Protein AF-A0A6G3ZJP0-F1 (afdb_monomer_lite)

Radius of gyration: 27.13 Å; chains: 1; bounding box: 40×70×96 Å

Structure (mmCIF, N/CA/C/O backbone):
data_AF-A0A6G3ZJP0-F1
#
_entry.id   AF-A0A6G3ZJP0-F1
#
loop_
_atom_site.group_PDB
_atom_site.id
_atom_site.type_symbol
_atom_site.label_atom_id
_atom_site.label_alt_id
_atom_site.label_comp_id
_atom_site.label_asym_id
_atom_site.label_entity_id
_atom_site.label_seq_id
_atom_site.pdbx_PDB_ins_code
_atom_site.Cartn_x
_atom_site.Cartn_y
_atom_site.C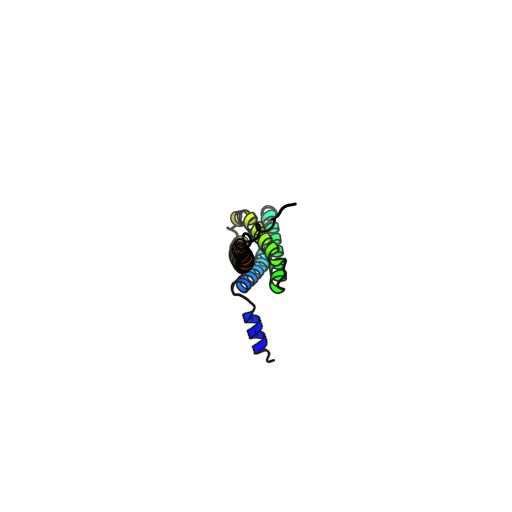artn_z
_atom_site.occupancy
_atom_site.B_iso_or_equiv
_atom_site.auth_seq_id
_atom_site.auth_comp_id
_atom_site.auth_asym_id
_atom_site.auth_atom_id
_atom_site.pdbx_PDB_model_num
ATOM 1 N N . MET A 1 1 ? 20.447 -20.939 -24.337 1.00 54.06 1 MET A N 1
ATOM 2 C CA . MET A 1 1 ? 20.729 -19.846 -23.381 1.00 54.06 1 MET A CA 1
ATOM 3 C C . MET A 1 1 ? 20.797 -20.472 -21.999 1.00 54.06 1 MET A C 1
ATOM 5 O O . MET A 1 1 ? 19.947 -21.298 -21.705 1.00 54.06 1 MET A O 1
ATOM 9 N N . THR A 1 2 ? 21.835 -20.203 -21.207 1.00 69.56 2 THR A N 1
ATOM 10 C CA . THR A 1 2 ? 21.949 -20.750 -19.845 1.00 69.56 2 THR A CA 1
ATOM 11 C C . THR A 1 2 ? 21.013 -19.981 -18.911 1.00 69.56 2 THR A C 1
ATOM 13 O O . THR A 1 2 ? 20.932 -18.761 -19.019 1.00 69.56 2 THR A O 1
ATOM 16 N N . HIS A 1 3 ? 20.322 -20.674 -17.999 1.00 66.88 3 HIS A N 1
ATOM 17 C CA . HIS A 1 3 ? 19.368 -20.072 -17.048 1.00 66.88 3 HIS A CA 1
ATOM 18 C C . HIS A 1 3 ? 19.929 -18.844 -16.314 1.00 66.88 3 HIS A C 1
ATOM 20 O O . HIS A 1 3 ? 19.226 -17.859 -16.128 1.00 66.88 3 HIS A O 1
ATOM 26 N N . HIS A 1 4 ? 21.224 -18.860 -15.996 1.00 66.44 4 HIS A N 1
ATOM 27 C CA . HIS A 1 4 ? 21.926 -17.743 -15.365 1.00 66.44 4 HIS A CA 1
ATOM 28 C C . HIS A 1 4 ? 21.920 -16.448 -16.198 1.00 66.44 4 HIS A C 1
ATOM 30 O O . HIS A 1 4 ? 21.795 -15.361 -15.651 1.00 66.44 4 HIS A O 1
ATOM 36 N N . ARG A 1 5 ? 22.011 -16.554 -17.530 1.00 65.88 5 ARG A N 1
ATOM 37 C CA . ARG A 1 5 ? 22.044 -15.395 -18.434 1.00 65.88 5 ARG A CA 1
ATOM 38 C C . ARG A 1 5 ? 20.662 -14.762 -18.612 1.00 65.88 5 ARG A C 1
ATOM 40 O O . ARG A 1 5 ? 20.565 -13.557 -18.779 1.00 65.88 5 ARG A O 1
ATOM 47 N N . VAL A 1 6 ? 19.615 -15.589 -18.558 1.00 67.25 6 VAL A N 1
ATOM 48 C CA . VAL A 1 6 ? 18.217 -15.130 -18.572 1.00 67.25 6 VAL A CA 1
ATOM 49 C C . VAL A 1 6 ? 17.883 -14.426 -17.255 1.00 67.25 6 VAL A C 1
ATOM 51 O O . VAL A 1 6 ? 17.295 -13.354 -17.292 1.00 67.25 6 VAL A O 1
ATOM 54 N N . GLY A 1 7 ? 18.334 -14.966 -16.115 1.00 66.25 7 GLY A N 1
ATOM 55 C CA . GLY A 1 7 ? 18.185 -14.309 -14.810 1.00 66.25 7 GLY A CA 1
ATOM 56 C C . GLY A 1 7 ? 18.853 -12.932 -14.753 1.00 66.25 7 GLY A C 1
ATOM 57 O O . GLY A 1 7 ? 18.216 -11.966 -14.364 1.00 66.25 7 GLY A O 1
ATOM 58 N N . GLN A 1 8 ? 20.090 -12.814 -15.247 1.00 64.75 8 GLN A N 1
ATOM 59 C CA . GLN A 1 8 ? 20.805 -11.529 -15.283 1.00 64.75 8 GLN A CA 1
ATOM 60 C C . GLN A 1 8 ? 20.166 -10.484 -16.212 1.00 64.75 8 GLN A C 1
ATOM 62 O O . GLN A 1 8 ? 20.228 -9.296 -15.915 1.00 64.75 8 GLN A O 1
ATOM 67 N N . GLN A 1 9 ? 19.571 -10.897 -17.339 1.00 61.88 9 GLN A N 1
ATOM 68 C CA . GLN A 1 9 ? 18.828 -9.966 -18.199 1.00 61.88 9 GLN A CA 1
ATOM 69 C C . GLN A 1 9 ? 17.538 -9.490 -17.525 1.00 61.88 9 GLN A C 1
ATOM 71 O O . GLN A 1 9 ? 17.262 -8.297 -17.547 1.00 61.88 9 GLN A O 1
ATOM 76 N N . PHE A 1 10 ? 16.802 -10.394 -16.877 1.00 61.66 10 PHE A N 1
ATOM 77 C CA . PHE A 1 10 ? 15.583 -10.051 -16.143 1.00 61.66 10 PHE A CA 1
ATOM 78 C C . PHE A 1 10 ? 15.859 -9.075 -14.985 1.00 61.66 10 PHE A C 1
ATOM 80 O O . PHE A 1 10 ? 15.186 -8.059 -14.863 1.00 61.66 10 PHE A O 1
ATOM 87 N N . GLU A 1 11 ? 16.912 -9.314 -14.196 1.00 61.06 11 GLU A N 1
ATOM 88 C CA . GLU A 1 11 ? 17.342 -8.396 -13.126 1.00 61.06 11 GLU A CA 1
ATOM 89 C C . GLU A 1 11 ? 17.743 -7.012 -13.660 1.00 61.06 11 GLU A C 1
ATOM 91 O O . GLU A 1 11 ? 17.529 -6.010 -12.988 1.00 61.06 11 GLU A O 1
ATOM 96 N N . SER A 1 12 ? 18.298 -6.932 -14.874 1.00 62.62 12 SER A N 1
ATOM 97 C CA . SER A 1 12 ? 18.667 -5.649 -15.489 1.00 62.62 12 SER A CA 1
ATOM 98 C C . SER A 1 12 ? 17.478 -4.843 -16.024 1.00 62.62 12 SER A C 1
ATOM 100 O O . SER A 1 12 ? 17.621 -3.645 -16.263 1.00 62.62 12 SER A O 1
ATOM 102 N N . GLU A 1 13 ? 16.325 -5.489 -16.220 1.00 70.75 13 GLU A N 1
ATOM 103 C CA . GLU A 1 13 ? 15.079 -4.851 -16.662 1.00 70.75 13 GLU A CA 1
ATOM 104 C C . GLU A 1 13 ? 14.267 -4.285 -15.481 1.00 70.75 13 GLU A C 1
ATOM 106 O O . GLU A 1 13 ? 13.439 -3.398 -15.681 1.00 70.75 13 GLU A O 1
ATOM 111 N N . MET A 1 14 ? 14.537 -4.728 -14.245 1.00 80.00 14 MET A N 1
ATOM 112 C CA . MET A 1 14 ? 13.921 -4.181 -13.033 1.00 80.00 14 MET A CA 1
ATOM 113 C C . MET A 1 14 ? 14.740 -3.008 -12.487 1.00 80.00 14 MET A C 1
ATOM 115 O O . MET A 1 14 ? 15.836 -3.187 -11.952 1.00 80.00 14 MET A O 1
ATOM 119 N N . THR A 1 15 ? 14.214 -1.786 -12.597 1.00 88.69 15 THR A N 1
ATOM 120 C CA . THR A 1 15 ? 14.869 -0.625 -11.979 1.00 88.69 15 THR A CA 1
ATOM 121 C C . THR A 1 15 ? 14.774 -0.702 -10.449 1.00 88.69 15 THR A C 1
ATOM 123 O O . THR A 1 15 ? 13.831 -1.299 -9.925 1.00 88.69 15 THR A O 1
ATOM 126 N N . PRO A 1 16 ? 15.707 -0.086 -9.700 1.00 91.62 16 PRO A N 1
ATOM 127 C CA . PRO A 1 16 ? 15.631 -0.052 -8.239 1.00 91.62 16 PRO A CA 1
ATOM 128 C C . PRO A 1 16 ? 14.298 0.493 -7.714 1.00 91.62 16 PRO A C 1
ATOM 130 O O . PRO A 1 16 ? 13.749 -0.054 -6.766 1.00 91.62 16 PRO A O 1
ATOM 133 N N . GLU A 1 17 ? 13.747 1.523 -8.362 1.00 93.38 17 GLU A N 1
ATOM 134 C CA . GLU A 1 17 ? 12.461 2.126 -7.993 1.00 93.38 17 GLU A CA 1
ATOM 135 C C . GLU A 1 17 ? 11.290 1.167 -8.236 1.00 93.38 17 GLU A C 1
ATOM 137 O O . GLU A 1 17 ? 10.337 1.146 -7.461 1.00 93.38 17 GLU A O 1
ATOM 142 N N . LEU A 1 18 ? 11.362 0.355 -9.297 1.00 92.75 18 LEU A N 1
ATOM 143 C CA . LEU A 1 18 ? 10.363 -0.668 -9.593 1.00 92.75 18 LEU A CA 1
ATOM 144 C C . LEU A 1 18 ? 10.360 -1.755 -8.517 1.00 92.75 18 LEU A C 1
ATOM 146 O O . LEU A 1 18 ? 9.300 -2.137 -8.026 1.00 92.75 18 LEU A O 1
ATOM 150 N N . THR A 1 19 ? 11.549 -2.234 -8.150 1.00 93.62 19 THR A N 1
ATOM 151 C CA . THR A 1 19 ? 11.727 -3.238 -7.097 1.00 93.62 19 THR A CA 1
ATOM 152 C C . THR A 1 19 ? 11.245 -2.706 -5.750 1.00 93.62 19 THR A C 1
ATOM 154 O O . THR A 1 19 ? 10.452 -3.372 -5.095 1.00 93.62 19 THR A O 1
ATOM 157 N N . GLU A 1 20 ? 11.64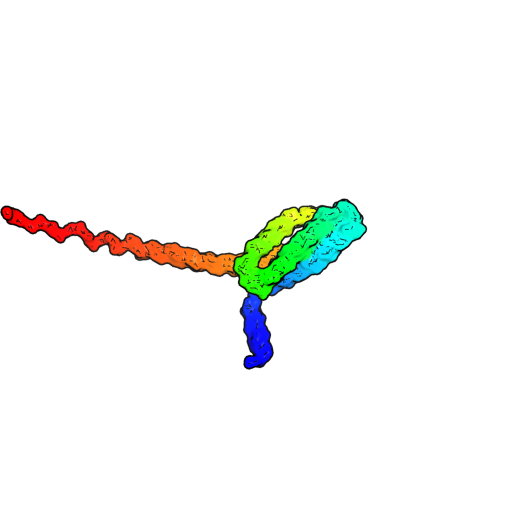5 -1.486 -5.371 1.00 95.69 20 GLU A N 1
ATOM 158 C CA . GLU A 1 20 ? 11.220 -0.848 -4.116 1.00 95.69 20 GLU A CA 1
ATOM 159 C C . GLU A 1 20 ? 9.691 -0.703 -4.048 1.00 95.69 20 GLU A C 1
ATOM 161 O O . GLU A 1 20 ? 9.089 -0.978 -3.010 1.00 95.69 20 GLU A O 1
ATOM 166 N N . ALA A 1 21 ? 9.046 -0.312 -5.152 1.00 96.06 21 ALA A N 1
ATOM 167 C CA . ALA A 1 21 ? 7.593 -0.205 -5.215 1.00 96.06 21 ALA A CA 1
ATOM 168 C C . ALA A 1 21 ? 6.904 -1.571 -5.077 1.00 96.06 21 ALA A C 1
ATOM 170 O O . ALA A 1 21 ? 5.964 -1.690 -4.296 1.00 96.06 21 ALA A O 1
ATOM 171 N N . LEU A 1 22 ? 7.376 -2.603 -5.787 1.00 96.44 22 LEU A N 1
ATOM 172 C CA . LEU A 1 22 ? 6.819 -3.959 -5.699 1.00 96.44 22 LEU A CA 1
ATOM 173 C C . LEU A 1 22 ? 6.937 -4.536 -4.284 1.00 96.44 22 LEU A C 1
ATOM 175 O O . LEU A 1 22 ? 5.941 -4.994 -3.739 1.00 96.44 22 LEU A O 1
ATOM 179 N N . GLU A 1 23 ? 8.119 -4.453 -3.669 1.00 96.94 23 GLU A N 1
ATOM 180 C CA . GLU A 1 23 ? 8.335 -4.915 -2.291 1.00 96.94 23 GLU A CA 1
ATOM 181 C C . GLU A 1 23 ? 7.473 -4.140 -1.282 1.00 96.94 23 GLU A C 1
ATOM 183 O O . GLU A 1 23 ? 6.981 -4.704 -0.304 1.00 96.94 23 GLU A O 1
ATOM 188 N N . SER A 1 24 ? 7.263 -2.841 -1.516 1.00 98.31 24 SER A N 1
ATOM 189 C CA . SER A 1 24 ? 6.418 -2.025 -0.641 1.00 98.31 24 SER A CA 1
ATOM 190 C C . SER A 1 24 ? 4.933 -2.359 -0.790 1.00 98.31 24 SER A C 1
ATOM 192 O O . SER A 1 24 ? 4.217 -2.359 0.211 1.00 98.31 24 SER A O 1
ATOM 194 N N . PHE A 1 25 ? 4.453 -2.653 -2.004 1.00 98.62 25 PHE A N 1
ATOM 195 C CA . PHE A 1 25 ? 3.066 -3.072 -2.210 1.00 98.62 25 PHE A CA 1
ATOM 196 C C . PHE A 1 25 ? 2.785 -4.443 -1.594 1.00 98.62 25 PHE A C 1
ATOM 198 O O . PHE A 1 25 ? 1.780 -4.559 -0.896 1.00 98.62 25 PHE A O 1
ATOM 205 N N . ASP A 1 26 ? 3.691 -5.410 -1.747 1.00 98.25 26 ASP A N 1
ATOM 206 C CA . ASP A 1 26 ? 3.580 -6.746 -1.134 1.00 98.25 26 ASP A CA 1
ATOM 207 C C . ASP A 1 26 ? 3.440 -6.627 0.387 1.00 98.25 26 ASP A C 1
ATOM 209 O O . ASP A 1 26 ? 2.492 -7.133 0.994 1.00 98.25 26 ASP A O 1
ATOM 213 N N . ARG A 1 27 ? 4.292 -5.796 1.003 1.00 98.56 27 ARG A N 1
ATOM 214 C CA . ARG A 1 27 ? 4.194 -5.486 2.433 1.00 98.56 27 ARG A CA 1
ATOM 215 C C . ARG A 1 27 ? 2.857 -4.843 2.813 1.00 98.56 27 ARG A C 1
ATOM 217 O O . ARG A 1 27 ? 2.311 -5.165 3.868 1.00 98.56 27 ARG A O 1
ATOM 224 N N . VAL A 1 28 ? 2.344 -3.901 2.017 1.00 98.88 28 VAL A N 1
ATOM 225 C CA . VAL A 1 28 ? 1.053 -3.255 2.308 1.00 98.88 28 VAL A CA 1
ATOM 226 C C . VAL A 1 28 ? -0.089 -4.259 2.231 1.00 98.88 28 VAL A C 1
ATOM 228 O O . VAL A 1 28 ? -0.937 -4.219 3.116 1.00 98.88 28 VAL A O 1
ATOM 231 N N . VAL A 1 29 ? -0.104 -5.159 1.243 1.00 98.88 29 VAL A N 1
ATOM 232 C CA . VAL A 1 29 ? -1.120 -6.219 1.139 1.00 98.88 29 VAL A CA 1
ATOM 233 C C . VAL A 1 29 ? -1.151 -7.035 2.429 1.00 98.88 29 VAL A C 1
ATOM 235 O O . VAL A 1 29 ? -2.175 -7.061 3.110 1.00 98.88 29 VAL A O 1
ATOM 238 N N . GLU A 1 30 ? -0.016 -7.617 2.822 1.00 98.56 30 GLU A N 1
ATOM 239 C CA . GLU A 1 30 ? 0.046 -8.499 3.992 1.00 98.56 30 GLU A CA 1
ATOM 240 C C . GLU A 1 30 ? -0.362 -7.788 5.291 1.00 98.56 30 GLU A C 1
ATOM 242 O O . GLU A 1 30 ? -1.166 -8.295 6.082 1.00 98.56 30 GLU A O 1
ATOM 247 N N . ILE A 1 31 ? 0.195 -6.599 5.533 1.00 98.75 31 ILE A N 1
ATOM 248 C CA . ILE A 1 31 ? 0.000 -5.887 6.798 1.00 98.75 31 ILE A CA 1
ATOM 249 C C . ILE A 1 31 ? -1.388 -5.250 6.880 1.00 98.75 31 ILE A C 1
ATOM 251 O O . ILE A 1 31 ? -1.993 -5.259 7.955 1.00 98.75 31 ILE A O 1
ATOM 255 N N . ALA A 1 32 ? -1.915 -4.712 5.778 1.00 98.81 32 ALA A N 1
ATOM 256 C CA . ALA A 1 32 ? -3.228 -4.081 5.782 1.00 98.81 32 ALA A CA 1
ATOM 257 C C . ALA A 1 32 ? -4.354 -5.123 5.886 1.00 98.81 32 ALA A C 1
ATOM 259 O O . ALA A 1 32 ? -5.276 -4.911 6.673 1.00 98.81 32 ALA A O 1
ATOM 260 N N . GLU A 1 33 ? -4.255 -6.279 5.218 1.00 98.81 33 GLU A N 1
ATOM 261 C CA . GLU A 1 33 ? -5.207 -7.388 5.416 1.00 98.81 33 GLU A CA 1
ATOM 262 C C . GLU A 1 33 ? -5.216 -7.851 6.879 1.00 98.81 33 GLU A C 1
ATOM 264 O O . GLU A 1 33 ? -6.268 -7.934 7.519 1.00 98.81 33 GLU A O 1
ATOM 269 N N . TRP A 1 34 ? -4.032 -8.050 7.465 1.00 98.75 34 TRP A N 1
ATOM 270 C CA . TRP A 1 34 ? -3.917 -8.401 8.878 1.00 98.75 34 TRP A CA 1
ATOM 271 C C . TRP A 1 34 ? -4.510 -7.327 9.805 1.00 98.75 34 TRP A C 1
ATOM 273 O O . TRP A 1 34 ? -5.189 -7.639 10.790 1.00 98.75 34 TRP A O 1
ATOM 283 N N . CYS A 1 35 ? -4.279 -6.049 9.509 1.00 98.88 35 CYS A N 1
ATOM 284 C CA . CYS A 1 35 ? -4.829 -4.947 10.288 1.00 98.88 35 CYS A CA 1
ATOM 285 C C . CYS A 1 35 ? -6.352 -4.866 10.182 1.00 98.88 35 CYS A C 1
ATOM 287 O O . CYS A 1 35 ? -7.006 -4.611 11.198 1.00 98.88 35 CYS A O 1
ATOM 289 N N . ALA A 1 36 ? -6.921 -5.117 9.001 1.00 98.88 36 ALA A N 1
ATOM 290 C CA . ALA A 1 36 ? -8.362 -5.184 8.802 1.00 98.88 36 ALA A CA 1
ATOM 291 C C . ALA A 1 36 ? -8.987 -6.255 9.706 1.00 98.88 36 ALA A C 1
ATOM 293 O O . ALA A 1 36 ? -9.888 -5.938 10.490 1.00 98.88 36 ALA A O 1
ATOM 294 N N . ASP A 1 37 ? -8.424 -7.467 9.713 1.00 98.81 37 ASP A N 1
ATOM 295 C CA . ASP A 1 37 ? -8.856 -8.558 10.594 1.00 98.81 37 ASP A CA 1
ATOM 296 C C . ASP A 1 37 ? -8.802 -8.153 12.077 1.00 98.81 37 ASP A C 1
ATOM 298 O O . ASP A 1 37 ? -9.767 -8.339 12.828 1.00 98.81 37 ASP A O 1
ATOM 302 N N . LYS A 1 38 ? -7.705 -7.522 12.519 1.00 98.75 38 LYS A N 1
ATOM 303 C CA . LYS A 1 38 ? -7.566 -7.050 13.911 1.00 98.75 38 LYS A CA 1
ATOM 304 C C . LYS A 1 38 ? -8.511 -5.915 14.272 1.00 98.75 38 LYS A C 1
ATOM 306 O O . LYS A 1 38 ? -8.999 -5.858 15.407 1.00 98.75 38 LYS A O 1
ATOM 311 N N . CYS A 1 39 ? -8.825 -5.041 13.325 1.00 98.62 39 CYS A N 1
ATOM 312 C CA . CYS A 1 39 ? -9.842 -4.016 13.502 1.00 98.62 39 CYS A CA 1
ATOM 313 C C . CYS A 1 39 ? -11.235 -4.646 13.663 1.00 98.62 39 CYS A C 1
ATOM 315 O O . CYS A 1 39 ? -11.963 -4.267 14.580 1.00 98.62 39 CYS A O 1
ATOM 317 N N . ILE A 1 40 ? -11.582 -5.647 12.849 1.00 98.56 40 ILE A N 1
ATOM 318 C CA . ILE A 1 40 ? -12.859 -6.372 12.943 1.00 98.56 40 ILE A CA 1
ATOM 319 C C . ILE A 1 40 ? -12.995 -7.073 14.304 1.00 98.56 40 ILE A C 1
ATOM 321 O O . ILE A 1 40 ? -14.023 -6.924 14.969 1.00 98.56 40 ILE A O 1
ATOM 325 N N . GLU A 1 41 ? -11.950 -7.771 14.761 1.00 98.38 41 GLU A N 1
ATOM 326 C CA . GLU A 1 41 ? -11.909 -8.418 16.085 1.00 98.38 41 GLU A CA 1
ATOM 327 C C . GLU A 1 41 ? -12.090 -7.417 17.242 1.00 98.38 41 GLU A C 1
ATOM 329 O O . GLU A 1 41 ? -12.668 -7.752 18.279 1.00 98.38 41 GLU A O 1
ATOM 334 N N . SER A 1 42 ? -11.615 -6.181 17.070 1.00 97.06 42 SER A N 1
ATOM 335 C CA . SER A 1 42 ? -11.646 -5.136 18.097 1.00 97.06 42 SER A CA 1
ATOM 336 C C . SER A 1 42 ? -13.025 -4.486 18.276 1.00 97.06 42 SER A C 1
ATOM 338 O O . SER A 1 42 ? -13.269 -3.868 19.315 1.00 97.06 42 SER A O 1
ATOM 340 N N . GLY A 1 43 ? -13.941 -4.631 17.312 1.00 97.19 43 GLY A N 1
ATOM 341 C CA . GLY A 1 43 ? -15.334 -4.184 17.418 1.00 97.19 43 GLY A CA 1
ATOM 342 C C . GLY A 1 43 ? -15.712 -2.980 16.539 1.00 97.19 43 GLY A C 1
ATOM 343 O O . GLY A 1 43 ? -14.893 -2.443 15.791 1.00 97.19 43 GLY A O 1
ATOM 344 N N . PRO A 1 44 ? -16.982 -2.531 16.606 1.00 97.69 44 PRO A N 1
ATOM 345 C CA . PRO A 1 44 ? -17.572 -1.607 15.631 1.00 97.69 44 PRO A CA 1
ATOM 346 C C . PRO A 1 44 ? -16.909 -0.224 15.578 1.00 97.69 44 PRO A C 1
ATOM 348 O O . PRO A 1 44 ? -16.984 0.448 14.553 1.00 97.69 44 PRO A O 1
ATOM 351 N N . GLN A 1 45 ? -16.235 0.203 16.646 1.00 97.44 45 GLN A N 1
ATOM 352 C CA . GLN A 1 45 ? -15.482 1.457 16.685 1.00 97.44 45 GLN A CA 1
ATOM 353 C C . GLN A 1 45 ? -14.276 1.477 15.734 1.00 97.44 45 GLN A C 1
ATOM 355 O O . GLN A 1 45 ? -13.772 2.551 15.432 1.00 97.44 45 GLN A O 1
ATOM 360 N N . MET A 1 46 ? -13.826 0.311 15.259 1.00 98.50 46 MET A N 1
ATOM 361 C CA . MET A 1 46 ? -12.707 0.169 14.322 1.00 98.50 46 MET A CA 1
ATOM 362 C C . MET A 1 46 ? -13.163 -0.064 12.871 1.00 98.50 46 MET A C 1
ATOM 364 O O . MET A 1 46 ? -12.329 -0.257 11.991 1.00 98.50 46 MET A O 1
ATOM 368 N N . ALA A 1 47 ? -14.472 -0.036 12.590 1.00 98.50 47 ALA A N 1
ATOM 369 C CA . ALA A 1 47 ? -15.022 -0.405 11.281 1.00 98.50 47 ALA A CA 1
ATOM 370 C C . ALA A 1 47 ? -14.582 0.513 10.124 1.00 98.50 47 ALA A C 1
ATOM 372 O O . ALA A 1 47 ? -14.606 0.113 8.963 1.00 98.50 47 ALA A O 1
ATOM 373 N N . GLU A 1 48 ? -14.226 1.765 10.409 1.00 98.62 48 GLU A N 1
ATOM 374 C CA . GLU A 1 48 ? -13.654 2.667 9.405 1.00 98.62 48 GLU A CA 1
ATOM 375 C C . GLU A 1 48 ? -12.198 2.313 9.089 1.00 98.62 48 GLU A C 1
ATOM 377 O O . GLU A 1 48 ? -11.851 2.189 7.920 1.00 98.62 48 GLU A O 1
ATOM 382 N N . CYS A 1 49 ? -11.383 2.053 10.116 1.00 98.75 49 CYS A N 1
ATOM 383 C CA . CYS A 1 49 ? -10.002 1.609 9.940 1.00 98.75 49 CYS A CA 1
ATOM 384 C C . CYS A 1 49 ? -9.933 0.262 9.206 1.00 98.75 49 CYS A C 1
ATOM 386 O O . CYS A 1 49 ? -9.095 0.107 8.326 1.00 98.75 49 CYS A O 1
ATOM 388 N N . ALA A 1 50 ? -10.839 -0.676 9.512 1.00 98.81 50 ALA A N 1
ATOM 389 C CA . ALA A 1 50 ? -10.915 -1.966 8.824 1.00 98.81 50 ALA A CA 1
ATOM 390 C C . ALA A 1 50 ? -11.136 -1.800 7.312 1.00 98.81 50 ALA A C 1
ATOM 392 O O . ALA A 1 50 ? -10.333 -2.284 6.524 1.00 98.81 50 ALA A O 1
ATOM 393 N N . ARG A 1 51 ? -12.171 -1.041 6.919 1.00 98.81 51 ARG A N 1
ATOM 394 C CA . ARG A 1 51 ? -12.490 -0.785 5.504 1.00 98.81 51 ARG A CA 1
ATOM 395 C C . ARG A 1 51 ? -11.359 -0.070 4.774 1.00 98.81 51 ARG A C 1
ATOM 397 O O . ARG A 1 51 ? -11.040 -0.432 3.654 1.00 98.81 51 ARG A O 1
ATOM 404 N N . LEU A 1 52 ? -10.725 0.908 5.422 1.00 98.81 52 LEU A N 1
ATOM 405 C CA . LEU A 1 52 ? -9.566 1.575 4.838 1.00 98.81 52 LEU A CA 1
ATOM 406 C C . LEU A 1 52 ? -8.409 0.594 4.595 1.00 98.81 52 LEU A C 1
ATOM 408 O O . LEU A 1 52 ? -7.747 0.677 3.568 1.00 98.81 52 LEU A O 1
ATOM 412 N N . CYS A 1 53 ? -8.135 -0.306 5.540 1.00 98.88 53 CYS A N 1
ATOM 413 C CA . CYS A 1 53 ? -7.063 -1.283 5.376 1.00 98.88 53 CYS A CA 1
ATOM 414 C C . CYS A 1 53 ? -7.372 -2.270 4.236 1.00 98.88 53 CYS A C 1
ATOM 416 O O . CYS A 1 53 ? -6.474 -2.572 3.457 1.00 98.88 53 CYS A O 1
ATOM 418 N N . GLU A 1 54 ? -8.632 -2.688 4.075 1.00 98.81 54 GLU A N 1
ATOM 419 C CA . GLU A 1 54 ? -9.079 -3.464 2.905 1.00 98.81 54 GLU A CA 1
ATOM 420 C C . GLU A 1 54 ? -8.873 -2.682 1.593 1.00 98.81 54 GLU A C 1
ATOM 422 O O . GLU A 1 54 ? -8.243 -3.196 0.672 1.00 98.81 54 GLU A O 1
ATOM 427 N N . ASP A 1 55 ? -9.303 -1.413 1.528 1.00 98.88 55 ASP A N 1
ATOM 428 C CA . ASP A 1 55 ? -9.119 -0.557 0.343 1.00 98.88 55 ASP A CA 1
ATOM 429 C C . ASP A 1 55 ? -7.629 -0.416 -0.038 1.00 98.88 55 ASP A C 1
ATOM 431 O O . ASP A 1 55 ? -7.265 -0.427 -1.219 1.00 98.88 55 ASP A O 1
ATOM 435 N N . LEU A 1 56 ? -6.747 -0.278 0.959 1.00 98.88 56 LEU A N 1
ATOM 436 C CA . LEU A 1 56 ? -5.301 -0.161 0.756 1.00 98.88 56 LEU A CA 1
ATOM 437 C C . LEU A 1 56 ? -4.672 -1.475 0.285 1.00 98.88 56 LEU A C 1
ATOM 439 O O . LEU A 1 56 ? -3.838 -1.436 -0.621 1.00 98.88 56 LEU A O 1
ATOM 443 N N . ALA A 1 57 ? -5.081 -2.612 0.854 1.00 98.88 57 ALA A N 1
ATOM 444 C CA . ALA A 1 57 ? -4.635 -3.932 0.418 1.00 98.88 57 ALA A CA 1
ATOM 445 C C . ALA A 1 57 ? -5.048 -4.211 -1.036 1.00 98.88 57 ALA A C 1
ATOM 447 O O . ALA A 1 57 ? -4.215 -4.595 -1.860 1.00 98.88 57 ALA A O 1
ATOM 448 N N . ASP A 1 58 ? -6.304 -3.931 -1.389 1.00 98.88 58 ASP A N 1
ATOM 449 C CA . ASP A 1 58 ? -6.821 -4.131 -2.744 1.00 98.88 58 ASP A CA 1
ATOM 450 C C . ASP A 1 58 ? -6.069 -3.278 -3.774 1.00 98.88 58 ASP A C 1
ATOM 452 O O . ASP A 1 58 ? -5.677 -3.766 -4.843 1.00 98.88 58 ASP A O 1
ATOM 456 N N . LEU A 1 59 ? -5.826 -2.002 -3.458 1.00 98.75 59 LEU A N 1
ATOM 457 C CA . LEU A 1 59 ? -5.077 -1.102 -4.335 1.00 98.75 59 LEU A CA 1
ATOM 458 C C . LEU A 1 59 ? -3.605 -1.494 -4.448 1.00 98.75 59 LEU A C 1
ATOM 460 O O . LEU A 1 59 ? -3.055 -1.418 -5.550 1.00 98.75 59 LEU A O 1
ATOM 464 N N . ALA A 1 60 ? -2.967 -1.921 -3.358 1.00 98.69 60 ALA A N 1
ATOM 465 C CA . ALA A 1 60 ? -1.596 -2.416 -3.392 1.00 98.69 60 ALA A CA 1
ATOM 466 C C . ALA A 1 60 ? -1.491 -3.670 -4.274 1.00 98.69 60 ALA A C 1
ATOM 468 O O . ALA A 1 60 ? -0.722 -3.681 -5.235 1.00 98.69 60 ALA A O 1
ATOM 469 N N . SER A 1 61 ? -2.368 -4.657 -4.067 1.00 98.69 61 SER A N 1
ATOM 470 C CA . SER A 1 61 ? -2.406 -5.878 -4.880 1.00 98.69 61 SER A CA 1
ATOM 471 C C . SER A 1 61 ? -2.676 -5.592 -6.362 1.00 98.69 61 SER A C 1
ATOM 473 O O . SER A 1 61 ? -2.154 -6.261 -7.262 1.00 98.69 61 SER A O 1
ATOM 475 N N . LEU A 1 62 ? -3.515 -4.595 -6.664 1.00 98.38 62 LEU A N 1
ATOM 476 C CA . LEU A 1 62 ? -3.760 -4.185 -8.043 1.00 98.38 62 LEU A CA 1
ATOM 477 C C . LEU A 1 62 ? -2.523 -3.532 -8.672 1.00 98.38 62 LEU A C 1
ATOM 479 O O . LEU A 1 62 ? -2.223 -3.817 -9.837 1.00 98.38 62 LEU A O 1
ATOM 483 N N . ASN A 1 63 ? -1.804 -2.699 -7.916 1.00 98.00 63 ASN A N 1
ATOM 484 C CA . ASN A 1 63 ? -0.552 -2.092 -8.359 1.00 98.00 63 ASN A CA 1
ATOM 485 C C . ASN A 1 63 ? 0.486 -3.157 -8.714 1.00 98.00 63 ASN A C 1
ATOM 487 O O . ASN A 1 63 ? 1.000 -3.124 -9.830 1.00 98.00 63 ASN A O 1
ATOM 491 N N . GLU A 1 64 ? 0.718 -4.156 -7.858 1.00 96.38 64 GLU A N 1
ATOM 492 C CA . GLU A 1 64 ? 1.646 -5.261 -8.149 1.00 96.38 64 GLU A CA 1
ATOM 493 C C . GLU A 1 64 ? 1.334 -5.937 -9.482 1.00 96.38 64 GLU A C 1
ATOM 495 O O . GLU A 1 64 ? 2.196 -6.077 -10.352 1.00 96.38 64 GLU A O 1
ATOM 500 N N . LYS A 1 65 ? 0.063 -6.308 -9.682 1.00 96.62 65 LYS A N 1
ATOM 501 C CA . LYS A 1 65 ? -0.401 -6.990 -10.897 1.00 96.62 65 LYS A CA 1
ATOM 502 C C . LYS A 1 65 ? -0.203 -6.139 -12.145 1.00 96.62 65 LYS A C 1
ATOM 504 O O . LYS A 1 65 ? -0.036 -6.689 -13.232 1.00 96.62 65 LYS A O 1
ATOM 509 N N . PHE A 1 66 ? -0.298 -4.816 -12.032 1.00 95.94 66 PHE A N 1
ATOM 510 C CA . PHE A 1 66 ? -0.154 -3.899 -13.162 1.00 95.94 66 PHE A CA 1
ATOM 511 C C . PHE A 1 66 ? 1.310 -3.587 -13.452 1.00 95.94 66 PHE A C 1
ATOM 513 O O . PHE A 1 66 ? 1.690 -3.575 -14.622 1.00 95.94 66 PHE A O 1
ATOM 520 N N . ILE A 1 67 ? 2.115 -3.408 -12.410 1.00 88.81 67 ILE A N 1
ATOM 521 C CA . ILE A 1 67 ? 3.550 -3.164 -12.494 1.00 88.81 67 ILE A CA 1
ATOM 522 C C . ILE A 1 67 ? 4.271 -4.395 -13.053 1.00 88.81 67 ILE A C 1
ATOM 524 O O . ILE A 1 67 ? 5.002 -4.282 -14.033 1.00 88.81 67 ILE A O 1
ATOM 528 N N . ALA A 1 68 ? 3.993 -5.591 -12.524 1.00 88.50 68 ALA A N 1
ATOM 529 C CA . ALA A 1 68 ? 4.657 -6.836 -12.926 1.00 88.50 68 ALA A CA 1
ATOM 530 C C . ALA A 1 68 ? 4.450 -7.221 -14.404 1.00 88.50 68 ALA A C 1
ATOM 532 O O . ALA A 1 68 ? 5.160 -8.077 -14.930 1.00 88.50 68 ALA A O 1
ATOM 533 N N . ARG A 1 69 ? 3.468 -6.615 -15.081 1.00 90.56 69 ARG A N 1
ATOM 534 C CA . ARG A 1 69 ? 3.175 -6.846 -16.505 1.00 90.56 69 ARG A CA 1
ATOM 535 C C . ARG A 1 69 ? 3.398 -5.621 -17.389 1.00 90.56 69 ARG A C 1
ATOM 537 O O . ARG A 1 69 ? 2.908 -5.630 -18.516 1.00 90.56 69 ARG A O 1
ATOM 544 N N . ASP A 1 70 ? 4.057 -4.585 -16.868 1.00 87.19 70 ASP A N 1
ATOM 545 C CA . ASP A 1 70 ? 4.317 -3.320 -17.568 1.00 87.19 70 ASP A CA 1
ATOM 546 C C . ASP A 1 70 ? 3.043 -2.726 -18.207 1.00 87.19 70 ASP A C 1
ATOM 548 O O . ASP A 1 70 ? 2.946 -2.432 -19.400 1.00 87.19 70 ASP A O 1
ATOM 552 N N . SER A 1 71 ? 1.974 -2.650 -17.411 1.00 92.44 71 SER A N 1
ATOM 553 C CA . SER A 1 71 ? 0.684 -2.146 -17.879 1.00 92.44 71 SER A CA 1
ATOM 554 C C . SER A 1 71 ? 0.758 -0.650 -18.181 1.00 92.44 71 SER A C 1
ATOM 556 O O . SER A 1 71 ? 1.109 0.141 -17.309 1.00 92.44 71 SER A O 1
ATOM 558 N N . ILE A 1 72 ? 0.262 -0.233 -19.352 1.00 91.44 72 ILE A N 1
ATOM 559 C CA . ILE A 1 72 ? 0.080 1.192 -19.695 1.00 91.44 72 ILE A CA 1
ATOM 560 C C . ILE A 1 72 ? -0.787 1.953 -18.678 1.00 91.44 72 ILE A C 1
ATOM 562 O O . ILE A 1 72 ? -0.637 3.157 -18.507 1.00 91.44 72 ILE A O 1
ATOM 566 N N . ASN A 1 73 ? -1.674 1.244 -17.978 1.00 93.88 73 ASN A N 1
ATOM 567 C CA . ASN A 1 73 ? -2.545 1.823 -16.957 1.00 93.88 73 ASN A CA 1
ATOM 568 C C . ASN A 1 73 ? -1.876 1.887 -15.569 1.00 93.88 73 ASN A C 1
ATOM 570 O O . ASN A 1 73 ? -2.508 2.338 -14.622 1.00 93.88 73 ASN A O 1
ATOM 574 N N . GLY A 1 74 ? -0.637 1.403 -15.420 1.00 94.19 74 GLY A N 1
ATOM 575 C CA . GLY A 1 74 ? 0.091 1.365 -14.147 1.00 94.19 74 GLY A CA 1
ATOM 576 C C . GLY A 1 74 ? 0.150 2.719 -13.429 1.00 94.19 74 GLY A C 1
ATOM 577 O O . GLY A 1 74 ? -0.262 2.775 -12.272 1.00 94.19 74 GLY A O 1
ATOM 578 N N . PRO A 1 75 ? 0.555 3.819 -14.099 1.00 94.62 75 PRO A N 1
ATOM 579 C CA . PRO A 1 75 ? 0.638 5.134 -13.462 1.00 94.62 75 PRO A CA 1
ATOM 580 C C . PRO A 1 75 ? -0.682 5.615 -12.845 1.00 94.62 75 PRO A C 1
ATOM 582 O O . PRO A 1 75 ? -0.693 6.124 -11.730 1.00 94.62 75 PRO A O 1
ATOM 585 N N . GLU A 1 76 ? -1.812 5.393 -13.517 1.00 96.31 76 GLU A N 1
ATOM 586 C CA . GLU A 1 76 ? -3.121 5.834 -13.018 1.00 96.31 76 GLU A CA 1
ATOM 587 C C . GLU A 1 76 ? -3.571 5.045 -11.775 1.00 96.31 76 GLU A C 1
ATOM 589 O O . GLU A 1 76 ? -4.190 5.600 -10.864 1.00 96.31 76 GLU A O 1
ATOM 594 N N . ILE A 1 77 ? -3.218 3.758 -11.697 1.00 97.69 77 ILE A N 1
ATOM 595 C CA . ILE A 1 77 ? -3.488 2.917 -10.521 1.00 97.69 77 ILE A CA 1
ATOM 596 C C . ILE A 1 77 ? -2.559 3.281 -9.349 1.00 97.69 77 ILE A C 1
ATOM 598 O O . ILE A 1 77 ? -3.009 3.326 -8.201 1.00 97.69 77 ILE A O 1
ATOM 602 N N . ALA A 1 78 ? -1.303 3.626 -9.630 1.00 97.31 78 ALA A N 1
ATOM 603 C CA . ALA A 1 78 ? -0.357 4.136 -8.638 1.00 97.31 78 ALA A CA 1
ATOM 604 C C . ALA A 1 78 ? -0.821 5.482 -8.049 1.00 97.31 78 ALA A C 1
ATOM 606 O O . ALA A 1 78 ? -0.844 5.665 -6.832 1.00 97.31 78 ALA A O 1
ATOM 607 N N . GLU A 1 79 ? -1.297 6.405 -8.888 1.00 97.94 79 GLU A N 1
ATOM 608 C CA . GLU A 1 79 ? -1.905 7.662 -8.437 1.00 97.94 79 GLU A CA 1
ATOM 609 C C . GLU A 1 79 ? -3.184 7.437 -7.615 1.00 97.94 79 GLU A C 1
ATOM 611 O O . GLU A 1 79 ? -3.453 8.164 -6.654 1.00 97.94 79 GLU A O 1
ATOM 616 N N . ALA A 1 80 ? -3.995 6.431 -7.964 1.00 98.56 80 ALA A N 1
ATOM 617 C CA . ALA A 1 80 ? -5.164 6.061 -7.171 1.00 98.56 80 ALA A CA 1
ATOM 618 C C . ALA A 1 80 ? -4.770 5.585 -5.765 1.00 98.56 80 ALA A C 1
ATOM 620 O O . ALA A 1 80 ? -5.365 6.058 -4.794 1.00 98.56 80 ALA A O 1
ATOM 621 N N . PHE A 1 81 ? -3.741 4.738 -5.652 1.00 98.69 81 PHE A N 1
ATOM 622 C CA . PHE A 1 81 ? -3.182 4.324 -4.364 1.00 98.69 81 PHE A CA 1
ATOM 623 C C . PHE A 1 81 ? -2.719 5.527 -3.537 1.00 98.69 81 PHE A C 1
ATOM 625 O O . PHE A 1 81 ? -3.176 5.684 -2.407 1.00 98.69 81 PHE A O 1
ATOM 632 N N . LEU A 1 82 ? -1.915 6.431 -4.113 1.00 98.81 82 LEU A N 1
ATOM 633 C CA . LEU A 1 82 ? -1.448 7.639 -3.417 1.00 98.81 82 LEU A CA 1
ATOM 634 C C . LEU A 1 82 ? -2.606 8.484 -2.877 1.00 98.81 82 LEU A C 1
ATOM 636 O O . LEU A 1 82 ? -2.586 8.902 -1.720 1.00 98.81 82 LEU A O 1
ATOM 640 N N . ARG A 1 83 ? -3.646 8.710 -3.691 1.00 98.62 83 ARG A N 1
ATOM 641 C CA . ARG A 1 83 ? -4.818 9.493 -3.272 1.00 98.62 83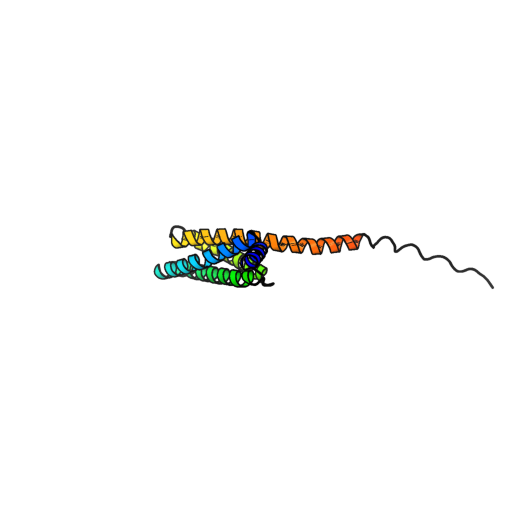 ARG A CA 1
ATOM 642 C C . ARG A 1 83 ? -5.578 8.839 -2.123 1.00 98.62 83 ARG A C 1
ATOM 644 O O . ARG A 1 83 ? -6.018 9.561 -1.228 1.00 98.62 83 ARG A O 1
ATOM 651 N N . VAL A 1 84 ? -5.782 7.522 -2.165 1.00 98.69 84 VAL A N 1
ATOM 652 C CA . VAL A 1 84 ? -6.507 6.792 -1.111 1.00 98.69 84 VAL A CA 1
ATOM 653 C C . VAL A 1 84 ? -5.671 6.724 0.162 1.00 98.69 84 VAL A C 1
ATOM 655 O O . VAL A 1 84 ? -6.177 7.069 1.227 1.00 98.69 84 VAL A O 1
ATOM 658 N N . ALA A 1 85 ? -4.382 6.402 0.051 1.00 98.69 85 ALA A N 1
ATOM 659 C CA . ALA A 1 85 ? -3.450 6.398 1.171 1.00 98.69 85 ALA A CA 1
ATOM 660 C C . ALA A 1 85 ? -3.403 7.763 1.866 1.00 98.69 85 ALA A C 1
ATOM 662 O O . ALA A 1 85 ? -3.651 7.846 3.066 1.00 98.69 85 ALA A O 1
ATOM 663 N N . GLN A 1 86 ? -3.217 8.852 1.116 1.00 98.62 86 GLN A N 1
ATOM 664 C CA . GLN A 1 86 ? -3.167 10.202 1.676 1.00 98.62 86 GLN A CA 1
ATOM 665 C C . GLN A 1 86 ? -4.465 10.600 2.399 1.00 98.62 86 GLN A C 1
ATOM 667 O O . GLN A 1 86 ? -4.411 11.225 3.459 1.00 98.62 86 GLN A O 1
ATOM 672 N N . GLN A 1 87 ? -5.628 10.234 1.851 1.00 98.25 87 GLN A N 1
ATOM 673 C CA . GLN A 1 87 ? -6.925 10.465 2.500 1.00 98.25 87 GLN A CA 1
ATOM 674 C C . GLN A 1 87 ? -7.129 9.580 3.738 1.00 98.25 87 GLN A C 1
ATOM 676 O O . GLN A 1 87 ? -7.807 9.996 4.675 1.00 98.25 87 GLN A O 1
ATOM 681 N N . GLY A 1 88 ? -6.536 8.385 3.752 1.00 98.25 88 GLY A N 1
ATOM 682 C CA . GLY A 1 88 ? -6.640 7.405 4.829 1.00 98.25 88 GLY A CA 1
ATOM 683 C C . GLY A 1 88 ? -5.667 7.603 5.993 1.00 98.25 88 GLY A C 1
ATOM 684 O O . GLY A 1 88 ? -5.972 7.188 7.111 1.00 98.25 88 GLY A O 1
ATOM 685 N N . LEU A 1 89 ? -4.523 8.269 5.788 1.00 98.56 89 LEU A N 1
ATOM 686 C CA . LEU A 1 89 ? -3.517 8.474 6.843 1.00 98.56 89 LEU A CA 1
ATOM 687 C C . LEU A 1 89 ? -4.095 9.046 8.154 1.00 98.56 89 LEU A C 1
ATOM 689 O O . LEU A 1 89 ? -3.725 8.528 9.207 1.00 98.56 89 LEU A O 1
ATOM 693 N N . PRO A 1 90 ? -5.014 10.037 8.157 1.00 98.62 90 PRO A N 1
ATOM 694 C CA . PRO A 1 90 ? -5.618 10.526 9.398 1.00 98.62 90 PRO A CA 1
ATOM 695 C C . PRO A 1 90 ? -6.372 9.448 10.195 1.00 98.62 90 PRO A C 1
ATOM 697 O O . PRO A 1 90 ? -6.338 9.467 11.425 1.00 98.62 90 PRO A O 1
ATOM 700 N N . ILE A 1 91 ? -7.014 8.488 9.517 1.00 98.62 91 ILE A N 1
ATOM 701 C CA . ILE A 1 91 ? -7.723 7.367 10.158 1.00 98.62 91 ILE A CA 1
ATOM 702 C C . ILE A 1 91 ? -6.712 6.422 10.820 1.00 98.62 91 ILE A C 1
ATOM 704 O O . ILE A 1 91 ? -6.893 6.036 11.974 1.00 98.62 91 ILE A O 1
ATOM 708 N N . LEU A 1 92 ? -5.610 6.098 10.134 1.00 98.62 92 LEU A N 1
ATOM 709 C CA . LEU A 1 92 ? -4.530 5.291 10.713 1.00 98.62 92 LEU A CA 1
ATOM 710 C C . LEU A 1 92 ? -3.873 6.011 11.905 1.00 98.62 92 LEU A C 1
ATOM 712 O O . LEU A 1 92 ? -3.664 5.412 12.958 1.00 98.62 92 LEU A O 1
ATOM 716 N 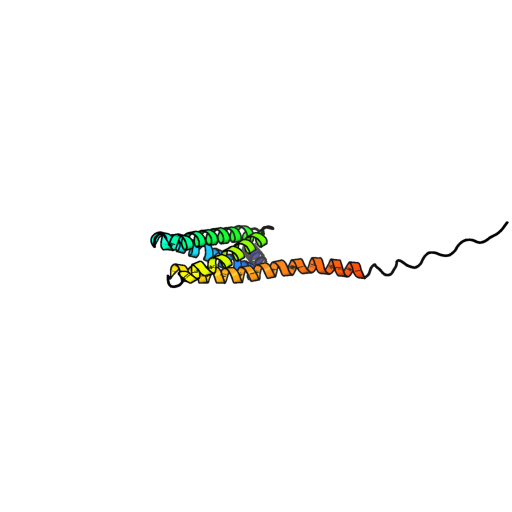N . GLN A 1 93 ? -3.619 7.318 11.791 1.00 98.44 93 GLN A N 1
ATOM 717 C CA . GLN A 1 93 ? -3.048 8.135 12.870 1.00 98.44 93 GLN A CA 1
ATOM 718 C C . GLN A 1 93 ? -3.932 8.158 14.121 1.00 98.44 93 GLN A C 1
ATOM 720 O O . GLN A 1 93 ? -3.417 8.070 15.237 1.00 98.44 93 GLN A O 1
ATOM 725 N N . GLN A 1 94 ? -5.258 8.217 13.956 1.00 98.25 94 GLN A N 1
ATOM 726 C CA . GLN A 1 94 ? -6.209 8.182 15.071 1.00 98.25 94 GLN A CA 1
ATOM 727 C C . GLN A 1 94 ? -6.044 6.927 15.947 1.00 98.25 94 GLN A C 1
ATOM 729 O O . GLN A 1 94 ? -6.242 6.994 17.162 1.00 98.25 94 GLN A O 1
ATOM 734 N N . HIS A 1 95 ? -5.659 5.799 15.347 1.00 97.75 95 HIS A N 1
ATOM 735 C CA . HIS A 1 95 ? -5.543 4.505 16.020 1.00 97.75 95 HIS A CA 1
ATOM 736 C C . HIS A 1 95 ? -4.098 3.988 16.128 1.00 97.75 95 HIS A C 1
ATOM 738 O O . HIS A 1 95 ? -3.889 2.861 16.569 1.00 97.75 95 HIS A O 1
ATOM 744 N N . GLN A 1 96 ? -3.093 4.814 15.819 1.00 95.88 96 GLN A N 1
ATOM 745 C CA . GLN A 1 96 ? -1.677 4.421 15.725 1.00 95.88 96 GLN A CA 1
ATOM 746 C C . GLN A 1 96 ? -1.081 3.854 17.027 1.00 95.88 96 GLN A C 1
ATOM 748 O O . GLN A 1 96 ? -0.046 3.205 17.006 1.00 95.88 96 GLN A O 1
ATOM 753 N N . GLN A 1 97 ? -1.729 4.064 18.176 1.00 97.19 97 GLN A N 1
ATOM 754 C CA . GLN A 1 97 ? -1.314 3.454 19.447 1.00 97.19 97 GLN A CA 1
ATOM 755 C C . GLN A 1 97 ? -1.490 1.921 19.452 1.00 97.19 97 GLN A C 1
ATOM 757 O O . GLN A 1 97 ? -0.929 1.233 20.304 1.00 97.19 97 GLN A O 1
ATOM 762 N N . MET A 1 98 ? -2.307 1.379 18.543 1.00 98.12 98 MET A N 1
ATOM 763 C CA . MET A 1 98 ? -2.522 -0.056 18.386 1.00 98.12 98 MET A CA 1
ATOM 764 C C . MET A 1 98 ? -1.442 -0.635 17.457 1.00 98.12 98 MET A C 1
ATOM 766 O O . MET A 1 98 ? -1.297 -0.134 16.342 1.00 98.12 98 MET A O 1
ATO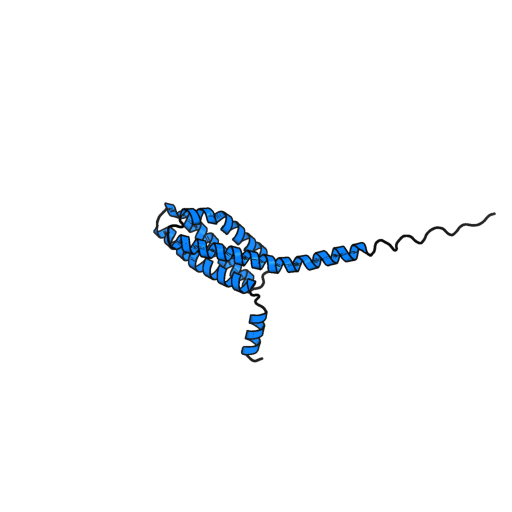M 770 N N . PRO A 1 99 ? -0.723 -1.708 17.846 1.00 98.38 99 PRO A N 1
ATOM 771 C CA . PRO A 1 99 ? 0.426 -2.203 17.079 1.00 98.38 99 PRO A CA 1
ATOM 772 C C . PRO A 1 99 ? 0.131 -2.531 15.609 1.00 98.38 99 PRO A C 1
ATOM 774 O O . PRO A 1 99 ? 0.908 -2.165 14.735 1.00 98.38 99 PRO A O 1
ATOM 777 N N . HIS A 1 100 ? -1.015 -3.156 15.318 1.00 98.38 100 HIS A N 1
ATOM 778 C CA . HIS A 1 100 ? -1.393 -3.494 13.941 1.00 98.38 100 HIS A CA 1
ATOM 779 C C . HIS A 1 100 ? -1.657 -2.254 13.073 1.00 98.38 100 HIS A C 1
ATOM 781 O O . HIS A 1 100 ? -1.315 -2.235 11.892 1.00 98.38 100 HIS A O 1
ATOM 787 N N . VAL A 1 101 ? -2.197 -1.184 13.665 1.00 98.75 101 VAL A N 1
ATOM 788 C CA . VAL A 1 101 ? -2.400 0.090 12.966 1.00 98.75 101 VAL A CA 1
ATOM 789 C C . VAL A 1 101 ? -1.076 0.822 12.770 1.00 98.75 101 VAL A C 1
ATOM 791 O O . VAL A 1 101 ? -0.851 1.377 11.698 1.00 98.75 101 VAL A O 1
ATOM 794 N N . GLN A 1 102 ? -0.191 0.811 13.772 1.00 98.69 102 GLN A N 1
ATOM 795 C CA . GLN A 1 102 ? 1.134 1.420 13.655 1.00 98.69 102 GLN A CA 1
ATOM 796 C C . GLN A 1 102 ? 1.926 0.813 12.493 1.00 98.69 102 GLN A C 1
ATOM 798 O O . GLN A 1 102 ? 2.443 1.549 11.657 1.00 98.69 102 GLN A O 1
ATOM 803 N N . GLU A 1 103 ? 1.983 -0.515 12.418 1.00 98.69 103 GLU A N 1
ATOM 804 C CA . GLU A 1 103 ? 2.732 -1.204 11.367 1.00 98.69 103 GLU A CA 1
ATOM 805 C C . GLU A 1 103 ? 2.118 -0.968 9.980 1.00 98.69 103 GLU A C 1
ATOM 807 O O . GLU A 1 103 ? 2.843 -0.764 9.007 1.00 98.69 103 GLU A O 1
ATOM 812 N N . THR A 1 104 ? 0.786 -0.883 9.896 1.00 98.88 104 THR A N 1
ATOM 813 C CA . THR A 1 104 ? 0.094 -0.497 8.654 1.00 98.88 104 THR A CA 1
ATOM 814 C C . THR A 1 104 ? 0.445 0.925 8.237 1.00 98.88 104 THR A C 1
ATOM 816 O O . THR A 1 104 ? 0.734 1.169 7.071 1.00 98.88 104 THR A O 1
ATOM 819 N N . TYR A 1 105 ? 0.453 1.872 9.179 1.00 98.88 105 TYR A N 1
ATOM 820 C CA . TYR A 1 105 ? 0.838 3.254 8.906 1.00 98.88 105 TYR A CA 1
ATOM 821 C C . TYR A 1 105 ? 2.258 3.331 8.333 1.00 98.88 105 TYR A C 1
ATOM 823 O O . TYR A 1 105 ? 2.472 3.979 7.311 1.00 98.88 105 TYR A O 1
ATOM 831 N N . GLU A 1 106 ? 3.214 2.636 8.952 1.00 98.75 106 GLU A N 1
ATOM 832 C CA . GLU A 1 106 ? 4.604 2.596 8.492 1.00 98.75 106 GLU A CA 1
ATOM 833 C C . GLU A 1 106 ? 4.710 1.992 7.082 1.00 98.75 106 GLU A C 1
ATOM 835 O O . GLU A 1 106 ? 5.275 2.632 6.192 1.00 98.75 106 GLU A O 1
ATOM 840 N N . ALA A 1 107 ? 4.080 0.836 6.841 1.00 98.81 107 ALA A N 1
ATOM 841 C CA . ALA A 1 107 ? 4.069 0.185 5.529 1.00 98.81 107 ALA A CA 1
ATOM 842 C C . ALA A 1 107 ? 3.453 1.075 4.435 1.00 98.81 107 ALA A C 1
ATOM 844 O O . ALA A 1 107 ? 4.022 1.221 3.355 1.00 98.81 107 ALA A O 1
ATOM 845 N N . VAL A 1 108 ? 2.322 1.724 4.723 1.00 98.88 108 VAL A N 1
ATOM 846 C CA . VAL A 1 108 ? 1.630 2.603 3.770 1.00 98.88 108 VAL A CA 1
ATOM 847 C C . VAL A 1 108 ? 2.470 3.834 3.451 1.00 98.88 108 VAL A C 1
ATOM 849 O O . VAL A 1 108 ? 2.608 4.177 2.282 1.00 98.88 108 VAL A O 1
ATOM 852 N N . THR A 1 109 ? 3.073 4.486 4.452 1.00 98.75 109 THR A N 1
ATOM 853 C CA . THR A 1 109 ? 3.936 5.655 4.198 1.00 98.75 109 THR A CA 1
ATOM 854 C C . THR A 1 109 ? 5.170 5.296 3.371 1.00 98.75 109 THR A C 1
ATOM 856 O O . THR A 1 109 ? 5.506 6.021 2.439 1.00 98.75 109 THR A O 1
ATOM 859 N N . GLN A 1 110 ? 5.784 4.137 3.628 1.00 98.69 110 GLN A N 1
ATOM 860 C CA . GLN A 1 110 ? 6.886 3.632 2.812 1.00 98.69 110 GLN A CA 1
ATOM 861 C C . GLN A 1 110 ? 6.444 3.364 1.365 1.00 98.69 110 GLN A C 1
ATOM 863 O O . GLN A 1 110 ? 7.134 3.755 0.423 1.00 98.69 110 GLN A O 1
ATOM 868 N N . ALA A 1 111 ? 5.278 2.741 1.174 1.00 98.69 111 ALA A N 1
ATOM 869 C CA . ALA A 1 111 ? 4.736 2.483 -0.155 1.00 98.69 111 ALA A CA 1
ATOM 870 C C . ALA A 1 111 ? 4.377 3.771 -0.903 1.00 98.69 111 ALA A C 1
ATOM 872 O O . ALA A 1 111 ? 4.581 3.840 -2.114 1.00 98.69 111 ALA A O 1
ATOM 873 N N . MET A 1 112 ? 3.888 4.806 -0.213 1.00 98.81 112 MET A N 1
ATOM 874 C CA . MET A 1 112 ? 3.661 6.120 -0.820 1.00 98.81 112 MET A CA 1
ATOM 875 C C . MET A 1 112 ? 4.969 6.711 -1.362 1.00 98.81 112 MET A C 1
ATOM 877 O O . MET A 1 112 ? 5.026 7.052 -2.542 1.00 98.81 112 MET A O 1
ATOM 881 N N . ASP A 1 113 ? 6.033 6.736 -0.554 1.00 98.56 113 ASP A N 1
ATOM 882 C CA . ASP A 1 113 ? 7.345 7.247 -0.972 1.00 98.56 113 ASP A CA 1
ATOM 883 C C . ASP A 1 113 ? 7.908 6.468 -2.175 1.00 98.56 113 ASP A C 1
ATOM 885 O O . ASP A 1 113 ? 8.395 7.058 -3.144 1.00 98.56 113 ASP A O 1
ATOM 889 N N . ALA A 1 114 ? 7.825 5.134 -2.146 1.00 98.06 114 ALA A N 1
ATOM 890 C CA . ALA A 1 114 ? 8.263 4.279 -3.249 1.00 98.06 114 ALA A CA 1
ATOM 891 C C . ALA A 1 114 ? 7.450 4.530 -4.532 1.00 98.06 114 ALA A C 1
ATOM 893 O O . ALA A 1 114 ? 8.007 4.615 -5.629 1.00 98.06 114 ALA A O 1
ATOM 894 N N . THR A 1 115 ? 6.136 4.717 -4.391 1.00 97.81 115 THR A N 1
ATOM 895 C CA . THR A 1 115 ? 5.229 5.001 -5.509 1.00 97.81 115 THR A CA 1
ATOM 896 C C . THR A 1 115 ? 5.538 6.352 -6.149 1.00 97.81 115 THR A C 1
ATOM 898 O O . THR A 1 115 ? 5.587 6.454 -7.375 1.00 97.81 115 THR A O 1
ATOM 901 N N . GLU A 1 116 ? 5.805 7.388 -5.351 1.00 97.69 116 GLU A N 1
ATOM 902 C CA . GLU A 1 116 ? 6.205 8.702 -5.863 1.00 97.69 116 GLU A CA 1
ATOM 903 C C . GLU A 1 116 ? 7.522 8.626 -6.646 1.00 97.69 116 GLU A C 1
ATOM 905 O O . GLU A 1 116 ? 7.605 9.146 -7.763 1.00 97.69 116 GLU A O 1
ATOM 910 N N . LYS A 1 117 ? 8.538 7.927 -6.118 1.00 96.44 117 LYS A N 1
ATOM 911 C CA . LYS A 1 117 ? 9.815 7.710 -6.823 1.00 96.44 117 LYS A CA 1
ATOM 912 C C . LYS A 1 117 ? 9.612 6.996 -8.160 1.00 96.44 117 LYS A C 1
ATOM 914 O O . LYS A 1 117 ? 10.184 7.419 -9.166 1.00 96.44 117 LYS A O 1
ATOM 919 N N . LEU A 1 118 ? 8.785 5.948 -8.182 1.00 94.38 118 LEU A N 1
ATOM 920 C CA . LEU A 1 118 ? 8.464 5.201 -9.396 1.00 94.38 118 LEU A CA 1
ATOM 921 C C . LEU A 1 118 ? 7.742 6.081 -10.428 1.00 94.38 118 LEU A C 1
ATOM 923 O O . LEU A 1 118 ? 8.128 6.123 -11.595 1.00 94.38 118 LEU A O 1
ATOM 927 N N . LEU A 1 119 ? 6.724 6.837 -10.017 1.00 94.00 119 LEU A N 1
ATOM 928 C CA . LEU A 1 119 ? 6.016 7.753 -10.917 1.00 94.00 119 LEU A CA 1
ATOM 929 C C . LEU A 1 119 ? 6.949 8.835 -11.475 1.00 94.00 119 LEU A C 1
ATOM 931 O O . LEU A 1 119 ? 6.881 9.162 -12.662 1.00 94.00 119 LEU A O 1
ATOM 935 N N . HIS A 1 120 ? 7.866 9.354 -10.657 1.00 93.19 120 HIS A N 1
ATOM 936 C CA . HIS A 1 120 ? 8.879 10.306 -11.103 1.00 93.19 120 HIS A CA 1
ATOM 937 C C . HIS A 1 120 ? 9.862 9.706 -12.116 1.00 93.19 120 HIS A C 1
ATOM 939 O O . HIS A 1 120 ? 10.206 10.386 -13.089 1.00 93.19 120 HIS A O 1
ATOM 945 N N . SER A 1 121 ? 10.295 8.454 -11.936 1.00 89.81 121 SER A N 1
ATOM 946 C CA . SER A 1 121 ? 11.212 7.790 -12.872 1.00 89.81 121 SER A CA 1
ATOM 947 C C . SER A 1 121 ? 10.545 7.518 -14.229 1.00 89.81 121 SER A C 1
ATOM 949 O O . SER A 1 121 ? 11.153 7.739 -15.281 1.00 89.81 121 SER A O 1
ATOM 951 N N . ILE A 1 122 ? 9.256 7.167 -14.232 1.00 85.75 122 ILE A N 1
ATOM 952 C CA . ILE A 1 122 ? 8.476 6.953 -15.459 1.00 85.75 122 ILE A CA 1
ATOM 953 C C . ILE A 1 122 ? 8.159 8.298 -16.145 1.00 85.75 122 ILE A C 1
ATOM 955 O O . ILE A 1 122 ? 8.379 8.461 -17.350 1.00 85.75 122 ILE A O 1
ATOM 959 N N . GLY A 1 123 ? 7.700 9.300 -15.386 1.00 70.50 123 GLY A N 1
ATOM 960 C CA . GLY A 1 123 ? 7.318 10.625 -15.892 1.00 70.50 123 GLY A CA 1
ATOM 961 C C . GLY A 1 123 ? 8.494 11.470 -16.398 1.00 70.50 123 GLY A C 1
ATOM 962 O O . GLY A 1 123 ? 8.353 12.205 -17.382 1.00 70.50 123 GLY A O 1
ATOM 963 N N . GLY A 1 124 ? 9.685 11.314 -15.809 1.00 55.69 124 GLY A N 1
ATOM 964 C CA . GLY A 1 124 ? 10.925 11.935 -16.293 1.00 55.69 124 GLY A CA 1
ATOM 965 C C . GLY A 1 124 ? 11.304 11.512 -17.718 1.00 55.69 124 GLY A C 1
ATOM 966 O O . GLY A 1 124 ? 11.933 12.278 -18.451 1.00 55.69 124 GLY A O 1
ATOM 967 N N . THR A 1 125 ? 10.841 10.337 -18.149 1.00 48.12 125 THR A N 1
ATOM 968 C CA . THR A 1 125 ? 11.083 9.798 -19.493 1.00 48.12 125 THR A CA 1
ATOM 969 C C . THR A 1 125 ? 10.088 10.351 -20.529 1.00 48.12 125 THR A C 1
ATOM 971 O O . THR A 1 125 ? 10.461 10.604 -21.677 1.00 48.12 125 THR A O 1
ATOM 974 N N . GLN A 1 126 ? 8.839 10.651 -20.139 1.00 45.53 126 GLN A N 1
ATOM 975 C CA . GLN A 1 126 ? 7.847 11.267 -21.040 1.00 45.53 126 GLN A CA 1
ATOM 976 C C . GLN A 1 126 ? 8.128 12.753 -21.339 1.00 45.53 126 GLN A C 1
ATOM 978 O O . GLN A 1 126 ? 7.831 13.225 -22.442 1.00 45.53 126 GLN A O 1
ATOM 983 N N . GLY A 1 127 ? 8.769 13.487 -20.421 1.00 39.91 127 GLY A N 1
ATOM 984 C CA . GLY A 1 127 ? 9.126 14.901 -20.617 1.00 39.91 127 GLY A CA 1
ATOM 985 C C . GLY A 1 127 ? 10.143 15.160 -21.741 1.00 39.91 127 GLY A C 1
ATOM 986 O O . GLY A 1 127 ? 10.120 16.222 -22.367 1.00 39.91 127 GLY A O 1
ATOM 987 N N . GLN A 1 128 ? 11.000 14.186 -22.070 1.00 40.41 128 GLN A N 1
ATOM 988 C CA . GLN A 1 128 ? 12.015 14.353 -23.120 1.00 40.41 128 GLN A CA 1
ATOM 989 C C . GLN A 1 128 ? 11.447 14.272 -24.547 1.00 40.41 128 GLN A C 1
ATOM 991 O O . GLN A 1 128 ? 12.020 14.860 -25.464 1.00 40.41 128 GLN A O 1
ATOM 996 N N . THR A 1 129 ? 10.289 13.636 -24.756 1.00 44.34 129 THR A N 1
ATOM 997 C CA . THR A 1 129 ? 9.678 13.549 -26.099 1.00 44.34 129 THR A CA 1
ATOM 998 C C . THR A 1 129 ? 8.909 14.824 -26.476 1.00 44.34 129 THR A C 1
ATOM 1000 O O . THR A 1 129 ? 8.866 15.199 -27.649 1.00 44.34 129 THR A O 1
ATOM 1003 N N . MET A 1 130 ? 8.357 15.553 -25.498 1.00 45.59 130 MET A N 1
ATOM 1004 C CA . MET A 1 130 ? 7.681 16.838 -25.743 1.00 45.59 130 MET A CA 1
ATOM 1005 C C . MET A 1 130 ? 8.664 17.999 -25.970 1.00 45.59 130 MET A C 1
ATOM 1007 O O . MET A 1 130 ? 8.394 18.854 -26.812 1.00 45.59 130 MET A O 1
ATOM 1011 N N . GLY A 1 131 ? 9.838 17.993 -25.325 1.00 46.28 131 GLY A N 1
ATOM 1012 C CA . GLY A 1 131 ? 10.855 19.043 -25.507 1.00 46.28 131 GLY A CA 1
ATOM 1013 C C . GLY A 1 131 ? 11.522 19.054 -26.892 1.00 46.28 131 GLY A C 1
ATOM 1014 O O . GLY A 1 131 ? 11.851 20.118 -27.417 1.00 46.28 131 GLY A O 1
ATOM 1015 N N . ILE A 1 132 ? 11.663 17.891 -27.541 1.00 53.84 132 ILE A N 1
ATOM 1016 C CA . ILE A 1 132 ? 12.243 17.800 -28.895 1.00 53.84 132 ILE A CA 1
ATOM 1017 C C . ILE A 1 132 ? 11.285 18.376 -29.955 1.00 53.84 132 ILE A C 1
ATOM 1019 O O . ILE A 1 132 ? 11.730 18.927 -30.963 1.00 53.84 132 ILE A O 1
ATOM 1023 N N . ARG A 1 133 ? 9.964 18.325 -29.728 1.00 45.88 133 ARG A N 1
ATOM 1024 C CA . ARG A 1 133 ? 8.973 18.850 -30.681 1.00 45.88 133 ARG A CA 1
ATOM 1025 C C . ARG A 1 133 ? 8.928 20.382 -30.712 1.00 45.88 133 ARG A C 1
ATOM 1027 O O . ARG A 1 133 ? 8.716 20.947 -31.784 1.00 45.88 133 ARG A O 1
ATOM 1034 N N . GLU A 1 134 ? 9.172 21.057 -29.589 1.00 47.66 134 GLU A N 1
ATOM 1035 C CA . GLU A 1 134 ? 9.213 22.528 -29.535 1.00 47.66 134 GLU A CA 1
ATOM 1036 C C . GLU A 1 134 ? 10.503 23.121 -30.121 1.00 47.66 134 GLU A C 1
ATOM 1038 O O . GLU A 1 134 ? 10.458 24.182 -30.747 1.00 47.66 134 GLU A O 1
ATOM 1043 N N . GLN A 1 135 ? 11.640 22.422 -30.028 1.00 51.72 135 GLN A N 1
ATOM 1044 C CA . GLN A 1 135 ? 12.902 22.915 -30.596 1.00 51.72 135 GLN A CA 1
ATOM 1045 C C . GLN A 1 135 ? 12.967 22.831 -32.131 1.00 51.72 135 GLN A C 1
ATOM 1047 O O . GLN A 1 135 ? 13.610 23.669 -32.763 1.00 51.72 135 GLN A O 1
ATOM 1052 N N . VAL A 1 136 ? 12.256 21.885 -32.755 1.00 54.81 136 VAL A N 1
ATOM 1053 C CA . VAL A 1 136 ? 12.200 21.766 -34.226 1.00 54.81 136 VAL A CA 1
ATOM 1054 C C . VAL A 1 136 ? 11.258 22.809 -34.855 1.00 54.81 136 VAL A C 1
ATOM 1056 O O . VAL A 1 136 ? 11.452 23.209 -36.002 1.00 54.81 136 VAL A O 1
ATOM 1059 N N . GLY A 1 137 ? 10.278 23.329 -34.104 1.00 51.88 137 GLY A N 1
ATOM 1060 C CA . GLY A 1 137 ? 9.343 24.352 -34.591 1.00 51.88 137 GLY A CA 1
ATOM 1061 C C . GLY A 1 137 ? 9.941 25.758 -34.719 1.00 51.88 137 GLY A C 1
ATOM 1062 O O . GLY A 1 137 ? 9.477 26.551 -35.536 1.00 51.88 137 GLY A O 1
ATOM 1063 N N . GLN A 1 138 ? 10.990 26.075 -33.953 1.00 53.44 138 GLN A N 1
ATOM 1064 C CA . GLN A 1 138 ? 11.526 27.440 -33.885 1.00 53.44 138 GLN A CA 1
ATOM 1065 C C . GLN A 1 138 ? 12.587 27.748 -34.958 1.00 53.44 138 GLN A C 1
ATOM 1067 O O . GLN A 1 138 ? 12.849 28.916 -35.238 1.00 53.44 138 GLN A O 1
ATOM 1072 N N . GLN A 1 139 ? 13.156 26.730 -35.617 1.00 48.53 139 GLN A N 1
ATOM 1073 C CA . GLN A 1 139 ? 14.198 26.922 -36.640 1.00 48.53 139 GLN A CA 1
ATOM 1074 C C . GLN A 1 139 ? 13.657 26.975 -38.086 1.00 48.53 139 GLN A C 1
ATOM 1076 O O . GLN A 1 139 ? 14.365 27.405 -38.993 1.00 48.53 139 GLN A O 1
ATOM 1081 N N . GLY A 1 140 ? 12.389 26.606 -38.315 1.00 49.78 140 GLY A N 1
ATOM 1082 C CA . GLY A 1 140 ? 11.757 26.609 -39.646 1.00 49.78 140 GLY A CA 1
ATOM 1083 C C . GLY A 1 140 ? 11.125 27.940 -40.086 1.00 49.78 140 GLY A C 1
ATOM 1084 O O . GLY A 1 140 ? 10.706 28.067 -41.234 1.00 49.78 140 GLY A O 1
ATOM 1085 N N . GLY A 1 141 ? 11.043 28.941 -39.201 1.00 48.09 141 GLY A N 1
ATOM 1086 C CA . GLY A 1 141 ? 10.266 30.168 -39.431 1.00 48.09 141 GLY A CA 1
ATOM 1087 C C . GLY A 1 141 ? 10.947 31.280 -40.241 1.00 48.09 141 GLY A C 1
ATOM 1088 O O . GLY A 1 141 ? 10.297 32.281 -40.531 1.00 48.09 141 GLY A O 1
ATOM 1089 N N . GLN A 1 142 ? 12.231 31.153 -40.608 1.00 48.56 142 GLN A N 1
ATOM 1090 C CA . GLN A 1 142 ? 13.010 32.288 -41.142 1.00 48.56 142 GLN A CA 1
ATOM 1091 C C . GLN A 1 142 ? 13.401 32.208 -42.632 1.00 48.56 142 GLN A C 1
ATOM 1093 O O . GLN A 1 142 ? 14.033 33.132 -43.134 1.00 48.56 142 GLN A O 1
ATOM 1098 N N . MET A 1 143 ? 12.982 31.176 -43.377 1.00 47.16 143 MET A N 1
ATOM 1099 C CA . MET A 1 143 ? 13.282 31.026 -44.820 1.00 47.16 143 MET A CA 1
ATOM 1100 C C . MET A 1 143 ? 12.068 31.221 -45.756 1.00 47.16 143 MET A C 1
ATOM 1102 O O . MET A 1 143 ? 12.028 30.674 -46.852 1.00 47.16 143 MET A O 1
ATOM 1106 N N . GLY A 1 144 ? 11.064 32.007 -45.350 1.00 50.09 144 GLY A N 1
ATOM 1107 C CA . GLY A 1 144 ? 9.832 32.215 -46.135 1.00 50.09 144 GLY A CA 1
ATOM 1108 C C . GLY A 1 144 ? 9.703 33.544 -46.891 1.00 50.09 144 GLY A C 1
ATOM 1109 O O . GLY A 1 144 ? 8.718 33.731 -47.598 1.00 50.09 144 GLY A O 1
ATOM 1110 N N . GLN A 1 145 ? 10.641 34.488 -46.753 1.00 47.00 145 GLN A N 1
ATOM 1111 C CA . GLN A 1 145 ? 10.451 35.863 -47.241 1.00 47.00 145 GLN A CA 1
ATOM 1112 C C . GLN A 1 145 ? 11.551 36.296 -48.222 1.00 47.00 145 GLN A C 1
ATOM 1114 O O . GLN A 1 145 ? 12.271 37.261 -47.996 1.00 47.00 145 GLN A O 1
ATOM 1119 N N . MET A 1 146 ? 11.699 35.575 -49.336 1.00 44.09 146 MET A N 1
ATOM 1120 C CA . MET A 1 146 ? 12.481 36.059 -50.478 1.00 44.09 146 MET A CA 1
ATOM 1121 C C . MET A 1 146 ? 11.869 35.542 -51.783 1.00 44.09 146 MET A C 1
ATOM 1123 O O . MET A 1 146 ? 12.260 34.506 -52.309 1.00 44.09 146 MET A O 1
ATOM 1127 N N . GLY A 1 147 ? 10.855 36.239 -52.296 1.00 50.34 147 GLY A N 1
ATOM 1128 C CA . GLY A 1 147 ? 10.288 35.887 -53.595 1.00 50.34 147 GLY A CA 1
ATOM 1129 C C . GLY A 1 147 ? 8.930 36.500 -53.885 1.00 50.34 147 GLY A C 1
ATOM 1130 O O . GLY A 1 147 ? 7.953 35.768 -53.926 1.00 50.34 147 GLY A O 1
ATOM 1131 N N . GLN A 1 148 ? 8.866 37.817 -54.114 1.00 45.97 148 GLN A N 1
ATOM 1132 C CA . GLN A 1 148 ? 7.866 38.420 -55.011 1.00 45.97 148 GLN A CA 1
ATOM 1133 C C . GLN A 1 148 ? 8.132 39.917 -55.213 1.00 45.97 148 GLN A C 1
ATOM 1135 O O . GLN A 1 148 ? 7.817 40.735 -54.354 1.00 45.97 148 GLN A O 1
ATOM 1140 N N . SER A 1 149 ? 8.729 40.270 -56.354 1.00 39.81 149 SER A N 1
ATOM 1141 C CA . SER A 1 149 ? 8.433 41.497 -57.122 1.00 39.81 149 SER A CA 1
ATOM 1142 C C . SER A 1 149 ? 9.409 41.635 -58.294 1.00 39.81 149 SER A C 1
ATOM 1144 O O . SER A 1 149 ? 10.349 42.415 -58.247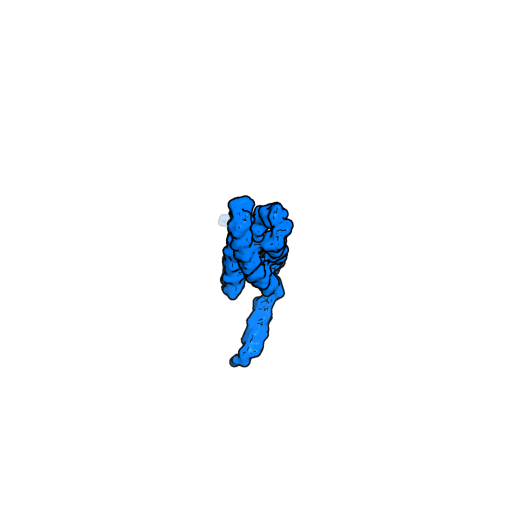 1.00 39.81 149 SER A O 1
ATOM 1146 N N . PHE A 1 150 ? 9.189 40.872 -59.369 1.00 37.78 150 PHE A N 1
ATOM 1147 C CA . PHE A 1 150 ? 9.756 41.198 -60.681 1.00 37.78 150 PHE A CA 1
ATOM 1148 C C . PHE A 1 150 ? 8.941 40.530 -61.796 1.00 37.78 150 PHE A C 1
ATOM 1150 O O . PHE A 1 150 ? 9.171 39.368 -62.107 1.00 37.78 150 PHE A O 1
ATOM 1157 N N . GLN A 1 151 ? 7.984 41.255 -62.385 1.00 41.31 151 GLN A N 1
ATOM 1158 C CA . GLN A 1 151 ? 7.729 41.255 -63.836 1.00 41.31 151 GLN A CA 1
ATOM 1159 C C . GLN A 1 151 ? 6.570 42.186 -64.200 1.00 41.31 151 GLN A C 1
ATOM 1161 O O . GLN A 1 151 ? 5.482 42.069 -63.644 1.00 41.31 151 GLN A O 1
ATOM 1166 N N . GLY A 1 152 ? 6.802 43.069 -65.178 1.00 38.56 152 GLY A N 1
ATOM 1167 C CA . GLY A 1 152 ? 5.725 43.784 -65.864 1.00 38.56 152 GLY A CA 1
ATOM 1168 C C . GLY A 1 152 ? 6.109 45.104 -66.543 1.00 38.56 152 GLY A C 1
ATOM 1169 O O . GLY A 1 152 ? 5.484 46.117 -66.261 1.00 38.56 152 GLY A O 1
ATOM 1170 N N . GLY A 1 153 ? 7.112 45.116 -67.430 1.00 41.22 153 GLY A N 1
ATOM 1171 C CA . GLY A 1 153 ? 7.109 46.017 -68.602 1.00 41.22 153 GLY A CA 1
ATOM 1172 C C . GLY A 1 153 ? 6.503 45.246 -69.788 1.00 41.22 153 GLY A C 1
ATOM 1173 O O . GLY A 1 153 ? 6.552 44.022 -69.769 1.00 41.22 153 GLY A O 1
ATOM 1174 N N . GLN A 1 154 ? 5.926 45.823 -70.841 1.00 43.25 154 GLN A N 1
ATOM 1175 C CA . GLN A 1 154 ? 5.918 47.194 -71.340 1.00 43.25 154 GLN A CA 1
ATOM 1176 C C . GLN A 1 154 ? 4.816 47.307 -72.426 1.00 43.25 154 GLN A C 1
ATOM 1178 O O . GLN A 1 154 ? 4.531 46.331 -73.108 1.00 43.25 154 GLN A O 1
ATOM 1183 N N . SER A 1 155 ? 4.250 48.509 -72.531 1.00 39.84 155 SER A N 1
ATOM 1184 C CA . SER A 1 155 ? 3.629 49.260 -73.642 1.00 39.84 155 SER A CA 1
ATOM 1185 C C . SER A 1 155 ? 3.134 48.646 -74.977 1.00 39.84 155 SER A C 1
ATOM 1187 O O . SER A 1 155 ? 3.830 47.869 -75.624 1.00 39.84 155 SER A O 1
ATOM 1189 N N . TYR A 1 156 ? 2.059 49.319 -75.440 1.00 43.00 156 TYR A N 1
ATOM 1190 C CA . TYR A 1 156 ? 1.415 49.462 -76.767 1.00 43.00 156 TYR A CA 1
ATOM 1191 C C . TYR A 1 156 ? 0.274 48.507 -77.120 1.00 43.00 156 TYR A C 1
ATOM 1193 O O . TYR A 1 156 ? 0.524 47.312 -77.372 1.00 43.00 156 TYR A O 1
#

pLDDT: mean 83.34, std 21.5, range [37.78, 98.88]

Sequence (156 aa):
MTHHRVGQQFESEMTPELTEALESFDRVVEIAEWCADKCIESGPQMAECARLCEDLADLASLNEKFIARDSINGPEIAEAFLRVAQQGLPILQQHQQMPHVQETYEAVTQAMDATEKLLHSIGGTQGQTMGIREQVGQQGGQMGQMGQSFQGGQSY

Secondary structure (DSSP, 8-state):
--HHHHHHHHHHHS-HHHHHHHHHHHHHHHHHHHHHHHHHHH-GGGHHHHHHHHHHHHHHHHHHHHHTTT-TTHHHHHHHHHHHHHHHHHHHHHHTTSHHHHHHHHHHHHHHHHHHHHHHHHHHHHHHHHHHHHHHHSSSTTS-------------

Foldseek 3Di:
DDPVVVVVVVVVVQDPLLVLLLVLLVQLLVLLCVLLVVLVVVDDVSNLSNVLSVVLNVLSVVLNVCSVVVHPCNLVSLVVNLVSLVVCLVVLVVVCVDPSSVSSNVSSVSNNVSSVVVNCVVVVVVVVVVVVVVVVVPPPPPPPPDDDDDDDDDDD